Protein AF-A0A7J2J438-F1 (afdb_monomer_lite)

pLDDT: mean 86.52, std 10.75, range [56.09, 96.81]

Radius of gyration: 14.71 Å; chains: 1; bounding box: 30×16×50 Å

Sequence (85 aa):
MDRSEALLILLGILLGTLSGLISWLGYYPSIPLLIFMFSVYLLLKLREVGKLEFKGTSLGTTLIFWLLFWILVYNVLEYPELFWR

Foldseek 3Di:
DDPLLVVLLVLLLVLLLVQLVVVLVVDHCPVVSLVVSVVSVVVSLVVVVPDPPPPVVSVVSSPVNSNVSNVVSNCCSVPVVVPPD

Structure (mmCIF, N/CA/C/O backbone):
data_AF-A0A7J2J438-F1
#
_entry.id   AF-A0A7J2J438-F1
#
loop_
_atom_site.group_PDB
_atom_site.id
_atom_site.type_symbol
_atom_site.label_atom_id
_atom_site.label_alt_id
_atom_site.label_comp_id
_atom_site.label_asym_id
_atom_site.label_entity_id
_atom_site.label_seq_id
_atom_site.pdbx_PDB_ins_code
_atom_site.Cartn_x
_atom_site.Cartn_y
_atom_site.Cartn_z
_atom_site.occupancy
_atom_site.B_iso_or_equiv
_atom_site.auth_seq_id
_atom_site.auth_comp_id
_atom_site.auth_asym_id
_atom_site.auth_atom_id
_atom_site.pdbx_PDB_model_num
ATOM 1 N N . MET A 1 1 ? -17.886 -6.121 8.950 1.00 71.25 1 MET A N 1
ATOM 2 C CA . MET A 1 1 ? -16.636 -5.370 8.762 1.00 71.25 1 MET A CA 1
ATOM 3 C C . MET A 1 1 ? -16.859 -3.994 9.345 1.00 71.25 1 MET A C 1
ATOM 5 O O . MET A 1 1 ? -17.781 -3.312 8.907 1.00 71.25 1 MET A O 1
ATOM 9 N N . ASP A 1 2 ? -16.105 -3.641 10.380 1.00 83.00 2 ASP A N 1
ATOM 10 C CA . ASP A 1 2 ? -16.286 -2.367 11.080 1.00 83.00 2 ASP A CA 1
ATOM 11 C C . ASP A 1 2 ? -15.758 -1.204 10.221 1.00 83.00 2 ASP A C 1
ATOM 13 O O . ASP A 1 2 ? -14.851 -1.376 9.404 1.00 83.00 2 ASP A O 1
ATOM 17 N N . ARG A 1 3 ? -16.302 0.011 10.390 1.00 81.81 3 ARG A N 1
ATOM 18 C CA . ARG A 1 3 ? -15.893 1.193 9.599 1.00 81.81 3 ARG A CA 1
ATOM 19 C C . ARG A 1 3 ? -14.381 1.447 9.676 1.00 81.81 3 ARG A C 1
ATOM 21 O O . ARG A 1 3 ? -13.774 1.805 8.672 1.00 81.81 3 ARG A O 1
ATOM 28 N N . SER A 1 4 ? -13.776 1.238 10.842 1.00 83.12 4 SER A N 1
ATOM 29 C CA . SER A 1 4 ? -12.332 1.378 11.060 1.00 83.12 4 SER A CA 1
ATOM 30 C C . SER A 1 4 ? -11.517 0.339 10.284 1.00 83.12 4 SER A C 1
ATOM 32 O O . SER A 1 4 ? -10.452 0.662 9.766 1.00 83.12 4 SER A O 1
ATOM 34 N N . GLU A 1 5 ? -12.031 -0.888 10.146 1.00 84.25 5 GLU A N 1
ATOM 35 C CA . GLU A 1 5 ? -11.395 -1.936 9.342 1.00 84.25 5 GLU A CA 1
ATOM 36 C C . GLU A 1 5 ? -11.447 -1.578 7.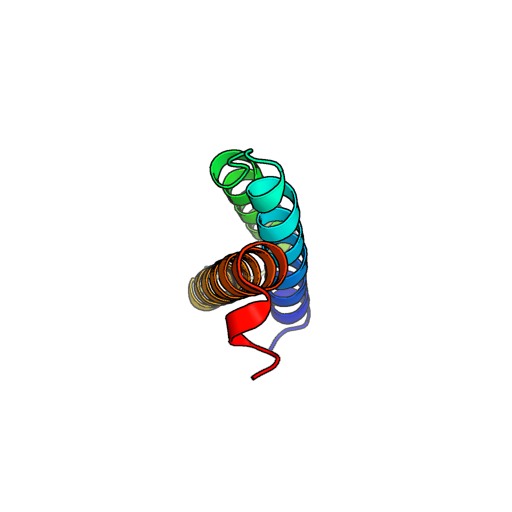858 1.00 84.25 5 GLU A C 1
ATOM 38 O O . GLU A 1 5 ? -10.449 -1.711 7.159 1.00 84.25 5 GLU A O 1
ATOM 43 N N . ALA A 1 6 ? -12.588 -1.074 7.377 1.00 88.88 6 ALA A N 1
ATOM 44 C CA . ALA A 1 6 ? -12.727 -0.648 5.986 1.00 88.88 6 ALA A CA 1
ATOM 45 C C . ALA A 1 6 ? -11.774 0.510 5.651 1.00 88.88 6 ALA A C 1
ATOM 47 O O . ALA A 1 6 ? -11.163 0.518 4.585 1.00 88.88 6 ALA A O 1
ATOM 48 N N . LEU A 1 7 ? -11.594 1.452 6.585 1.00 90.50 7 LEU A N 1
ATOM 49 C CA . LEU A 1 7 ? -10.630 2.546 6.449 1.00 90.50 7 LEU A CA 1
ATOM 50 C C . LEU A 1 7 ? -9.179 2.051 6.441 1.00 90.50 7 LEU A C 1
ATOM 52 O O . LEU A 1 7 ? -8.381 2.555 5.656 1.00 90.50 7 LEU A O 1
ATOM 56 N N . LEU A 1 8 ? -8.840 1.062 7.272 1.00 90.06 8 LEU A N 1
ATOM 57 C CA . LEU A 1 8 ? -7.516 0.438 7.264 1.00 90.06 8 LEU A CA 1
ATOM 58 C C . LEU A 1 8 ? -7.242 -0.288 5.949 1.00 90.06 8 LEU A C 1
ATOM 60 O O . LEU A 1 8 ? -6.194 -0.070 5.353 1.00 90.06 8 LEU A O 1
ATOM 64 N N . ILE A 1 9 ? -8.192 -1.078 5.446 1.00 91.69 9 ILE A N 1
ATOM 65 C CA . ILE A 1 9 ? -8.033 -1.747 4.150 1.00 91.69 9 ILE A CA 1
ATOM 66 C C . ILE A 1 9 ? -7.882 -0.726 3.021 1.00 91.69 9 ILE A C 1
ATOM 68 O O . ILE A 1 9 ? -6.978 -0.862 2.198 1.00 91.69 9 ILE A O 1
ATOM 72 N N . LEU A 1 10 ? -8.713 0.322 3.001 1.00 94.06 10 LEU A N 1
ATOM 73 C CA . LEU A 1 10 ? -8.597 1.405 2.025 1.00 94.06 10 LEU A CA 1
ATOM 74 C C . LEU A 1 10 ? -7.216 2.072 2.089 1.00 94.06 10 LEU A C 1
ATOM 76 O O . LEU A 1 10 ? -6.608 2.333 1.052 1.00 94.06 10 LEU A O 1
ATOM 80 N N . LEU A 1 11 ? -6.698 2.304 3.297 1.00 93.50 11 LEU A N 1
ATOM 81 C CA . LEU A 1 11 ? -5.345 2.809 3.495 1.00 93.50 11 LEU A CA 1
ATOM 82 C C . LEU A 1 11 ? -4.298 1.849 2.918 1.00 93.50 11 LEU A C 1
ATOM 84 O O . LEU A 1 11 ? -3.398 2.300 2.217 1.00 93.50 11 LEU A O 1
ATOM 88 N N . GLY A 1 12 ? -4.427 0.542 3.159 1.00 94.19 12 GLY A N 1
ATOM 89 C CA . GLY A 1 12 ? -3.545 -0.475 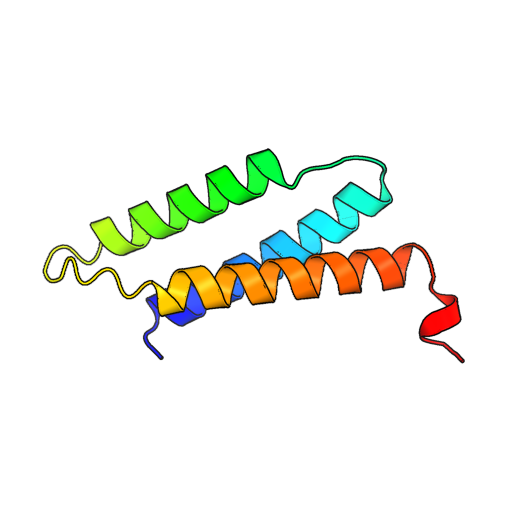2.585 1.00 94.19 12 GLY A CA 1
ATOM 90 C C . GLY A 1 12 ? -3.516 -0.425 1.057 1.00 94.19 12 GLY A C 1
ATOM 91 O O . GLY A 1 12 ? -2.439 -0.406 0.471 1.00 94.19 12 GLY A O 1
ATOM 92 N N . ILE A 1 13 ? -4.681 -0.307 0.413 1.00 96.06 13 ILE A N 1
ATOM 93 C CA . ILE A 1 13 ? -4.808 -0.177 -1.050 1.00 96.06 13 ILE A CA 1
ATOM 94 C C . ILE A 1 13 ? -4.095 1.082 -1.566 1.00 96.06 13 ILE A C 1
ATOM 96 O O . ILE A 1 13 ? -3.313 1.010 -2.519 1.00 96.06 13 ILE A O 1
ATOM 100 N N . LEU A 1 14 ? -4.330 2.234 -0.929 1.00 95.81 14 LEU A N 1
ATOM 101 C CA . LEU A 1 14 ? -3.705 3.505 -1.309 1.00 95.81 14 LEU A CA 1
ATOM 102 C C . LEU A 1 14 ? -2.182 3.456 -1.143 1.00 95.81 14 LEU A C 1
ATOM 104 O O . LEU A 1 14 ? -1.447 3.829 -2.057 1.00 95.81 14 LEU A O 1
ATOM 108 N N . LEU A 1 15 ? -1.707 2.957 0.001 1.00 95.06 15 LEU A N 1
ATOM 109 C CA . LEU A 1 15 ? -0.279 2.813 0.275 1.00 95.06 15 LEU A CA 1
ATOM 110 C C . LEU A 1 15 ? 0.371 1.792 -0.664 1.00 95.06 15 LEU A C 1
ATOM 112 O O . LEU A 1 15 ? 1.496 2.016 -1.088 1.00 95.06 15 LEU A O 1
ATOM 116 N N . GLY A 1 16 ? -0.320 0.705 -1.017 1.00 95.88 16 GLY A N 1
ATOM 117 C CA . GLY A 1 16 ? 0.176 -0.292 -1.966 1.00 95.88 16 GLY A CA 1
ATOM 118 C C . GLY A 1 16 ? 0.325 0.299 -3.364 1.00 95.88 16 GLY A C 1
ATOM 119 O O . GLY A 1 16 ? 1.364 0.152 -3.999 1.00 95.88 16 GLY A O 1
ATOM 120 N N . THR A 1 17 ? -0.670 1.070 -3.804 1.00 96.06 17 THR A N 1
ATOM 121 C CA . THR A 1 17 ? -0.626 1.795 -5.083 1.00 96.06 17 THR A CA 1
ATOM 122 C C . THR A 1 17 ? 0.552 2.770 -5.129 1.00 96.06 17 THR A C 1
ATOM 124 O O . THR A 1 17 ? 1.315 2.787 -6.095 1.00 96.06 17 THR A O 1
ATOM 127 N N . LEU A 1 18 ? 0.744 3.544 -4.055 1.00 95.31 18 LEU A N 1
ATOM 128 C CA . LEU A 1 18 ? 1.859 4.480 -3.936 1.00 95.31 18 LEU A CA 1
ATOM 129 C C . LEU A 1 18 ? 3.215 3.756 -3.891 1.00 95.31 18 LEU A C 1
ATOM 131 O O . LEU A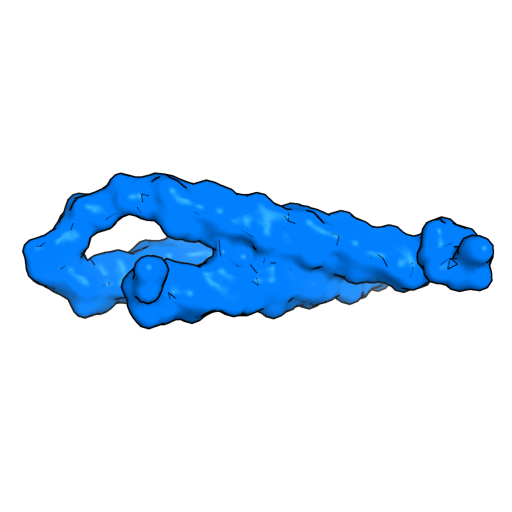 1 18 ? 4.155 4.203 -4.544 1.00 95.31 18 LEU A O 1
ATOM 135 N N . SER A 1 19 ? 3.314 2.623 -3.183 1.00 95.25 19 SER A N 1
ATOM 136 C CA . SER A 1 19 ? 4.507 1.768 -3.198 1.00 95.25 19 SER A CA 1
ATOM 137 C C . SER A 1 19 ? 4.863 1.335 -4.617 1.00 95.25 19 SER A C 1
ATOM 139 O O . SER A 1 19 ? 6.023 1.438 -4.995 1.00 95.25 19 SER A O 1
ATOM 141 N N . GLY A 1 20 ? 3.883 0.890 -5.413 1.00 94.81 20 GLY A N 1
ATOM 142 C CA . GLY A 1 20 ? 4.101 0.476 -6.805 1.00 94.81 20 GLY A CA 1
ATOM 143 C C . GLY A 1 20 ? 4.645 1.595 -7.676 1.00 94.81 20 GLY A C 1
ATOM 144 O O . GLY A 1 20 ? 5.653 1.402 -8.352 1.00 94.81 20 GLY A O 1
ATOM 145 N N . LEU A 1 21 ? 4.043 2.782 -7.585 1.00 95.38 21 LEU A N 1
ATOM 146 C CA . LEU A 1 21 ? 4.498 3.977 -8.299 1.00 95.38 21 LEU A CA 1
ATOM 147 C C . LEU A 1 21 ? 5.936 4.361 -7.930 1.00 95.38 21 LEU A C 1
ATOM 149 O O . LEU A 1 21 ? 6.758 4.615 -8.803 1.00 95.38 21 LEU A O 1
ATOM 153 N N . ILE A 1 22 ? 6.251 4.395 -6.635 1.00 94.38 22 ILE A N 1
ATOM 154 C CA . ILE A 1 22 ? 7.582 4.781 -6.154 1.00 94.38 22 ILE A CA 1
ATOM 155 C C . ILE A 1 22 ? 8.630 3.703 -6.492 1.00 94.38 22 ILE A C 1
ATOM 157 O O . ILE A 1 22 ? 9.760 4.042 -6.839 1.00 94.38 22 ILE A O 1
ATOM 161 N N . SER A 1 23 ? 8.267 2.417 -6.428 1.00 94.25 23 SER A N 1
ATOM 162 C CA . SER A 1 23 ? 9.144 1.307 -6.825 1.00 94.25 23 SER A CA 1
ATOM 163 C C . SER A 1 23 ? 9.463 1.287 -8.304 1.00 94.25 23 SER A C 1
ATOM 165 O O . SER A 1 23 ? 10.606 1.021 -8.661 1.00 94.25 23 SER A O 1
ATOM 167 N N . TRP A 1 24 ? 8.505 1.652 -9.148 1.00 94.44 24 TRP A N 1
ATOM 168 C CA . TRP A 1 24 ? 8.752 1.851 -10.571 1.00 94.44 24 TRP A CA 1
ATOM 169 C C . TRP A 1 24 ? 9.765 2.982 -10.840 1.00 94.44 24 TRP A C 1
ATOM 171 O O . TRP A 1 24 ? 10.576 2.891 -11.754 1.00 94.44 24 TRP A O 1
ATOM 181 N N . LEU A 1 25 ? 9.820 4.006 -9.981 1.00 93.31 25 LEU A N 1
ATOM 182 C CA . LEU A 1 25 ? 10.850 5.055 -10.038 1.00 93.31 25 LEU A CA 1
ATOM 183 C C . LEU A 1 25 ? 12.226 4.611 -9.489 1.00 93.31 25 LEU A C 1
ATOM 185 O O . LEU A 1 25 ? 13.137 5.433 -9.396 1.00 93.31 25 LEU A O 1
ATOM 189 N N . GLY A 1 26 ? 12.391 3.340 -9.102 1.00 89.62 26 GLY A N 1
ATOM 190 C CA . GLY A 1 26 ? 13.649 2.776 -8.598 1.00 89.62 26 GLY A CA 1
ATOM 191 C C . GLY A 1 26 ? 13.886 2.943 -7.092 1.00 89.62 26 GLY A C 1
ATOM 192 O O . GLY A 1 26 ? 14.979 2.648 -6.606 1.00 89.62 26 GLY A O 1
ATOM 193 N N . TYR A 1 27 ? 12.886 3.398 -6.331 1.00 90.94 27 TYR A N 1
ATOM 194 C CA . TYR A 1 27 ? 12.981 3.570 -4.878 1.00 90.94 27 TYR A CA 1
ATOM 195 C C . TYR A 1 27 ? 12.270 2.443 -4.114 1.00 90.94 27 TYR A C 1
ATOM 197 O O . TYR A 1 27 ? 11.276 1.885 -4.564 1.00 90.94 27 TYR A O 1
ATOM 205 N N . TYR A 1 28 ? 12.713 2.136 -2.894 1.00 85.50 28 TYR A N 1
ATOM 206 C CA . TYR A 1 28 ? 12.113 1.076 -2.069 1.00 85.50 28 TYR A CA 1
ATOM 207 C C . TYR A 1 28 ? 11.426 1.666 -0.827 1.00 85.50 28 TYR A C 1
ATOM 209 O O . TYR A 1 28 ? 12.028 1.721 0.246 1.00 85.50 28 TYR A O 1
ATOM 217 N N . PRO A 1 29 ? 10.161 2.119 -0.929 1.00 82.81 29 PRO A N 1
ATOM 218 C CA . PRO A 1 29 ? 9.475 2.825 0.154 1.00 82.81 29 PRO A CA 1
ATOM 219 C C . PRO A 1 29 ? 8.865 1.880 1.202 1.00 82.81 29 PRO A C 1
ATOM 221 O O . PRO A 1 29 ? 8.124 2.323 2.077 1.00 82.81 29 PRO A O 1
ATOM 224 N N . SER A 1 30 ? 9.140 0.575 1.124 1.00 80.81 30 SER A N 1
ATOM 225 C CA . SER A 1 30 ? 8.472 -0.453 1.928 1.00 80.81 30 SER A CA 1
ATOM 226 C C . SER A 1 30 ? 8.626 -0.220 3.433 1.00 80.81 30 SER A C 1
ATOM 228 O O . SER A 1 30 ? 7.635 -0.241 4.155 1.00 80.81 30 SER A O 1
ATOM 230 N N . ILE A 1 31 ? 9.835 0.083 3.912 1.00 83.62 31 ILE A N 1
ATOM 231 C CA . ILE A 1 31 ? 10.101 0.314 5.342 1.00 83.62 31 ILE A CA 1
ATOM 232 C C . ILE A 1 31 ? 9.346 1.543 5.895 1.00 83.62 31 ILE A C 1
ATOM 234 O O . ILE A 1 31 ? 8.589 1.377 6.855 1.00 83.62 31 ILE A O 1
ATOM 238 N N . PRO A 1 32 ? 9.484 2.765 5.334 1.00 84.81 32 PRO A N 1
ATOM 239 C CA . PRO A 1 32 ? 8.775 3.932 5.864 1.00 84.81 32 PRO A CA 1
ATOM 240 C C . PRO A 1 32 ? 7.247 3.804 5.764 1.00 84.81 32 PRO A C 1
ATOM 242 O O . PRO A 1 32 ? 6.541 4.240 6.675 1.00 84.81 32 PRO A O 1
ATOM 245 N N . LEU A 1 33 ? 6.719 3.161 4.715 1.00 85.12 33 LEU A N 1
ATOM 246 C CA . LEU A 1 33 ? 5.274 2.956 4.567 1.00 85.12 33 LEU A CA 1
ATOM 247 C C . LEU A 1 33 ? 4.722 1.921 5.559 1.00 85.12 33 LEU A C 1
ATOM 249 O O . LEU A 1 33 ? 3.620 2.113 6.072 1.00 85.12 33 LEU A O 1
ATOM 253 N N . LEU A 1 34 ? 5.489 0.879 5.903 1.00 86.06 34 LEU A N 1
ATOM 254 C CA . LEU A 1 34 ? 5.116 -0.074 6.956 1.00 86.06 34 LEU A CA 1
ATOM 255 C C . LEU A 1 34 ? 5.037 0.601 8.331 1.00 86.06 34 LEU A C 1
ATOM 257 O O . LEU A 1 34 ? 4.070 0.384 9.065 1.00 86.06 34 LEU A O 1
ATOM 261 N N . ILE A 1 35 ? 6.011 1.457 8.662 1.00 88.50 35 ILE A N 1
ATOM 262 C CA . ILE A 1 35 ? 6.008 2.236 9.912 1.00 88.50 35 ILE A CA 1
ATOM 263 C C . ILE A 1 35 ? 4.782 3.154 9.962 1.00 88.50 35 ILE A C 1
ATOM 265 O O . ILE A 1 35 ? 4.076 3.202 10.974 1.00 88.50 35 ILE A O 1
ATOM 269 N N . PHE A 1 36 ? 4.494 3.855 8.863 1.00 88.25 36 PHE A N 1
ATOM 270 C CA . PHE A 1 36 ? 3.325 4.724 8.762 1.00 88.25 36 PHE A CA 1
ATOM 271 C C . PHE A 1 36 ? 2.017 3.946 8.953 1.00 88.25 36 PHE A C 1
ATOM 273 O O . PHE A 1 36 ? 1.180 4.328 9.771 1.00 88.25 36 PHE A O 1
ATOM 280 N N . MET A 1 37 ? 1.859 2.813 8.268 1.00 87.19 37 MET A N 1
ATOM 281 C CA . MET A 1 37 ? 0.652 1.992 8.347 1.00 87.19 37 MET A CA 1
ATOM 282 C C . MET A 1 37 ? 0.421 1.429 9.754 1.00 87.19 37 MET A C 1
ATOM 284 O O . MET A 1 37 ? -0.700 1.475 10.263 1.00 87.19 37 MET A O 1
ATOM 288 N N . PHE A 1 38 ? 1.484 0.963 10.417 1.00 88.50 38 PHE A N 1
ATOM 289 C CA . PHE A 1 38 ? 1.422 0.523 11.810 1.00 88.50 38 PHE A CA 1
ATOM 290 C C . PHE A 1 38 ? 1.036 1.666 12.758 1.00 88.50 38 PHE A C 1
ATOM 292 O O . PHE A 1 38 ? 0.222 1.478 13.663 1.00 88.50 38 PHE A O 1
ATOM 299 N N . SER A 1 39 ? 1.560 2.870 12.519 1.00 88.75 39 SER A N 1
ATOM 300 C CA . SER A 1 39 ? 1.231 4.056 13.317 1.00 88.75 39 SER A CA 1
ATOM 301 C C . SER A 1 39 ? -0.246 4.434 13.179 1.00 88.75 39 SER A C 1
ATOM 303 O O . SER A 1 39 ? -0.912 4.696 14.178 1.00 88.75 39 SER A O 1
ATOM 305 N N . VAL A 1 40 ? -0.796 4.396 11.959 1.00 87.44 40 VAL A N 1
ATOM 306 C CA . VAL A 1 40 ? -2.227 4.654 11.726 1.00 87.44 40 VAL A CA 1
ATOM 307 C C . VAL A 1 40 ? -3.098 3.570 12.359 1.00 87.44 40 VAL A C 1
ATOM 309 O O . VAL A 1 40 ? -4.103 3.892 12.991 1.00 87.44 40 VAL A O 1
ATOM 312 N N . TYR A 1 41 ? -2.698 2.299 12.260 1.00 88.00 41 TYR A N 1
ATOM 313 C CA . TYR A 1 41 ? -3.370 1.200 12.956 1.00 88.00 41 TYR A CA 1
ATOM 314 C C . TYR A 1 41 ? -3.431 1.437 14.469 1.00 88.00 41 TYR A C 1
ATOM 316 O O . TYR A 1 41 ? -4.508 1.342 15.064 1.00 88.00 41 TYR A O 1
ATOM 324 N N . LEU A 1 42 ? -2.305 1.815 15.079 1.00 86.75 42 LEU A N 1
ATOM 325 C CA . LEU A 1 42 ? -2.239 2.114 16.505 1.00 86.75 42 LEU A CA 1
ATOM 326 C C . LEU A 1 42 ? -3.142 3.299 16.873 1.00 86.75 42 LEU A C 1
ATOM 328 O O . LEU A 1 42 ? -3.892 3.205 17.839 1.00 86.75 42 LEU A O 1
ATOM 332 N N . LEU A 1 43 ? -3.134 4.383 16.090 1.00 86.75 43 LEU A N 1
ATOM 333 C CA . LEU A 1 43 ? -3.985 5.556 16.323 1.00 86.75 43 LEU A CA 1
ATOM 334 C C . LEU A 1 43 ? -5.479 5.227 16.232 1.00 86.75 43 LEU A C 1
ATOM 336 O O . LEU A 1 43 ? -6.261 5.666 17.076 1.00 86.75 43 LEU A O 1
ATOM 340 N N . LEU A 1 44 ? -5.883 4.439 15.233 1.00 83.50 44 LEU A N 1
ATOM 341 C CA . LEU A 1 44 ? -7.273 4.011 15.081 1.00 83.50 44 LEU A CA 1
ATOM 342 C C . LEU A 1 44 ? -7.712 3.129 16.252 1.00 83.50 44 LEU A C 1
ATOM 344 O O . LEU A 1 44 ? -8.818 3.308 16.756 1.00 83.50 44 LEU A O 1
ATOM 348 N N . LYS A 1 45 ? -6.834 2.247 16.741 1.00 78.50 45 LYS A N 1
ATOM 349 C CA . LYS A 1 45 ? -7.128 1.400 17.903 1.00 78.50 45 LYS A CA 1
ATOM 350 C C . LYS A 1 45 ? -7.137 2.158 19.224 1.00 78.50 45 LYS A C 1
ATOM 352 O O . LYS A 1 45 ? -8.027 1.929 20.035 1.00 78.50 45 LYS A O 1
ATOM 357 N N . LEU A 1 46 ? -6.220 3.103 19.421 1.00 80.81 46 LEU A N 1
ATOM 358 C CA . LEU A 1 46 ? -6.225 3.989 20.587 1.00 80.81 46 LEU A CA 1
ATOM 359 C C . LEU A 1 46 ? -7.481 4.861 20.631 1.00 80.81 46 LEU A C 1
ATOM 361 O O . LEU A 1 46 ? -7.973 5.147 21.713 1.00 80.81 46 LEU A O 1
ATOM 365 N N . ARG A 1 47 ? -8.032 5.255 19.477 1.00 76.12 47 ARG A N 1
ATOM 366 C CA . ARG A 1 47 ? -9.292 6.007 19.398 1.00 76.12 47 ARG A CA 1
ATOM 367 C C . ARG A 1 47 ? -10.519 5.169 19.782 1.00 76.12 47 ARG A C 1
ATOM 369 O O . ARG A 1 47 ? -11.513 5.727 20.237 1.00 76.12 47 ARG A O 1
ATOM 376 N N . GLU A 1 48 ? -10.457 3.847 19.658 1.00 74.62 48 GLU A N 1
ATOM 377 C CA . GLU A 1 48 ? -11.521 2.905 20.044 1.00 74.62 48 GLU A CA 1
ATOM 378 C C . GLU A 1 48 ? -11.505 2.561 21.557 1.00 74.62 48 GLU A C 1
ATOM 380 O O . GLU A 1 48 ? -11.868 1.446 21.928 1.00 74.62 48 GLU A O 1
ATOM 385 N N . VAL A 1 49 ? -11.121 3.528 22.414 1.00 61.19 49 VAL A N 1
ATOM 386 C CA . VAL A 1 49 ? -10.804 3.534 23.877 1.00 61.19 49 VAL A CA 1
ATOM 387 C C . VAL A 1 49 ? -11.556 2.547 24.809 1.00 61.19 49 VAL A C 1
ATOM 389 O O . VAL A 1 49 ? -11.118 2.326 25.932 1.00 61.19 49 VAL A O 1
ATOM 392 N N . GLY A 1 50 ? -12.645 1.895 24.403 1.00 57.56 50 GLY A N 1
ATOM 393 C CA . GLY A 1 50 ? -13.376 0.916 25.220 1.00 57.56 50 GLY A CA 1
ATOM 394 C C . GLY A 1 50 ? -12.997 -0.561 25.035 1.00 57.56 50 GLY A C 1
ATOM 395 O O . GLY A 1 50 ? -13.364 -1.372 25.883 1.00 57.56 50 GLY A O 1
ATOM 396 N N . LYS A 1 51 ? -12.309 -0.954 23.952 1.00 56.09 51 LYS A N 1
ATOM 397 C CA . LYS A 1 51 ? -11.971 -2.367 23.683 1.00 56.09 51 LYS A CA 1
ATOM 398 C C . LYS A 1 51 ? -10.606 -2.489 23.007 1.00 56.09 51 LYS A C 1
ATOM 400 O O . LYS A 1 51 ? -10.509 -2.493 21.784 1.00 56.09 51 LYS A O 1
ATOM 405 N N . LEU A 1 52 ? -9.551 -2.665 23.804 1.00 57.78 52 LEU A N 1
ATOM 406 C CA . LEU A 1 52 ? -8.221 -3.110 23.354 1.00 57.78 52 LEU A CA 1
ATOM 407 C C . LEU A 1 52 ? -8.246 -4.586 22.897 1.00 57.78 52 LEU A C 1
ATOM 409 O O .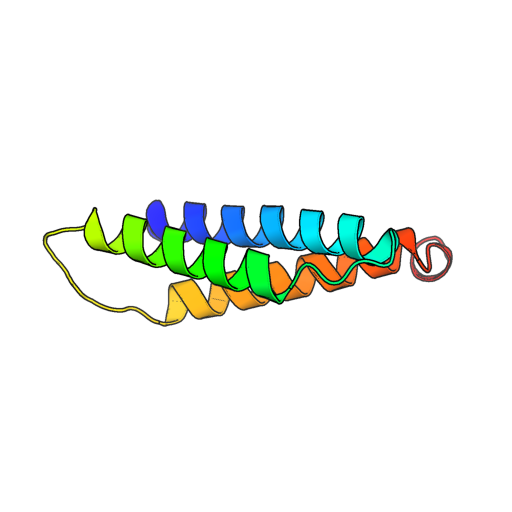 LEU A 1 52 ? -7.388 -5.388 23.251 1.00 57.78 52 LEU A O 1
ATOM 413 N N . GLU A 1 53 ? -9.240 -4.974 22.100 1.00 59.31 53 GLU A N 1
ATOM 414 C CA . GLU A 1 53 ? -9.204 -6.239 21.380 1.00 59.31 53 GLU A CA 1
ATOM 415 C C . GLU A 1 53 ? -8.321 -6.037 20.146 1.00 59.31 53 GLU A C 1
ATOM 417 O O . GLU A 1 53 ? -8.755 -5.529 19.106 1.00 59.31 53 GLU A O 1
ATOM 422 N N . PHE A 1 54 ? -7.048 -6.420 20.273 1.00 60.25 54 PHE A N 1
ATOM 423 C CA . PHE A 1 54 ? -6.127 -6.556 19.148 1.00 60.25 54 PHE A CA 1
ATOM 424 C C . PHE A 1 54 ? -6.604 -7.693 18.235 1.00 60.25 54 PHE A C 1
ATOM 426 O O . PHE A 1 54 ? -6.085 -8.807 18.255 1.00 60.25 54 PHE A O 1
ATOM 433 N N . LYS A 1 55 ? -7.607 -7.417 17.400 1.00 63.59 55 LYS A N 1
ATOM 434 C CA . LYS A 1 55 ? -7.973 -8.292 16.286 1.00 63.59 55 LYS A CA 1
ATOM 435 C C . LYS A 1 55 ? -6.906 -8.152 15.202 1.00 63.59 55 LYS A C 1
ATOM 437 O O . LYS A 1 55 ? -7.042 -7.353 14.272 1.00 63.59 55 LYS A O 1
ATOM 442 N N . GLY A 1 56 ? -5.830 -8.931 15.344 1.00 64.31 56 GLY A N 1
ATOM 443 C CA . GLY A 1 56 ? -4.704 -8.986 14.401 1.00 64.31 56 GLY A CA 1
ATOM 444 C C . GLY A 1 56 ? -5.115 -9.303 12.955 1.00 64.31 56 GLY A C 1
ATOM 445 O O . GLY A 1 56 ? -4.374 -9.007 12.021 1.00 64.31 56 GLY A O 1
ATOM 446 N N . THR A 1 57 ? -6.333 -9.812 12.753 1.00 69.56 57 THR A N 1
ATOM 447 C CA . THR A 1 57 ? -6.966 -10.030 11.448 1.00 69.56 57 THR A CA 1
ATOM 448 C C . THR A 1 57 ? -7.058 -8.760 10.599 1.00 69.56 57 THR A C 1
ATOM 450 O O . THR A 1 57 ? -6.842 -8.834 9.391 1.00 69.56 57 THR A O 1
ATOM 453 N N . SER A 1 58 ? -7.313 -7.587 11.189 1.00 79.69 58 SER A N 1
ATOM 454 C CA . SER A 1 58 ? -7.468 -6.339 10.415 1.00 79.69 58 SER A CA 1
ATOM 455 C C . SER A 1 58 ? -6.133 -5.795 9.890 1.00 79.69 58 SER A C 1
ATOM 457 O O . SER A 1 58 ? -6.041 -5.401 8.724 1.00 79.69 58 SER A O 1
ATOM 459 N N . LEU A 1 59 ? -5.071 -5.852 10.701 1.00 85.44 59 LEU A N 1
ATOM 460 C CA . LEU A 1 59 ? -3.718 -5.476 10.282 1.00 85.44 59 LEU A CA 1
ATOM 461 C C . LEU A 1 59 ? -3.173 -6.441 9.221 1.00 85.44 59 LEU A C 1
ATOM 463 O O . LEU A 1 59 ? -2.647 -5.995 8.205 1.00 85.44 59 LEU A O 1
ATOM 467 N N . GLY A 1 60 ? -3.353 -7.752 9.423 1.00 88.62 60 GLY A N 1
ATOM 468 C CA . GLY A 1 60 ? -2.938 -8.770 8.456 1.00 88.62 60 GLY A CA 1
ATOM 469 C C . GLY A 1 60 ? -3.629 -8.605 7.102 1.00 88.62 60 GLY A C 1
ATOM 470 O O . GLY A 1 60 ? -2.968 -8.591 6.068 1.00 88.62 60 GLY A O 1
ATOM 471 N N . THR A 1 61 ? -4.947 -8.383 7.100 1.00 90.38 61 THR A N 1
ATOM 472 C CA . THR A 1 61 ? -5.696 -8.146 5.855 1.00 90.38 61 THR A CA 1
ATOM 473 C C . THR A 1 61 ? -5.217 -6.871 5.157 1.00 90.38 61 THR A C 1
ATOM 475 O O . THR A 1 61 ? -4.999 -6.871 3.950 1.00 90.38 61 THR A O 1
ATOM 478 N N . THR A 1 62 ? -4.963 -5.801 5.914 1.00 92.25 62 THR A N 1
ATOM 479 C CA . THR A 1 62 ? -4.436 -4.541 5.368 1.00 92.25 62 THR A CA 1
ATOM 480 C C . THR A 1 62 ? -3.055 -4.719 4.724 1.00 92.25 62 THR A C 1
ATOM 482 O O . THR A 1 62 ? -2.828 -4.214 3.626 1.00 92.25 62 THR A O 1
ATOM 485 N N . LEU A 1 63 ? -2.156 -5.485 5.356 1.00 92.31 63 LEU A N 1
ATOM 486 C CA . LEU A 1 63 ? -0.839 -5.838 4.805 1.00 92.31 63 LEU A CA 1
ATOM 487 C C . LEU A 1 63 ? -0.948 -6.629 3.496 1.00 92.31 63 LEU A C 1
ATOM 489 O O . LEU A 1 63 ? -0.194 -6.365 2.561 1.00 92.31 63 LEU A O 1
ATOM 493 N N . ILE A 1 64 ? -1.892 -7.571 3.413 1.00 94.44 64 ILE A N 1
ATOM 494 C CA . ILE A 1 64 ? -2.136 -8.352 2.193 1.00 94.44 64 ILE A CA 1
ATOM 495 C C . ILE A 1 64 ? -2.580 -7.430 1.054 1.00 94.44 64 ILE A C 1
ATOM 497 O O . ILE A 1 64 ? -2.003 -7.485 -0.029 1.00 94.44 64 ILE A O 1
ATOM 501 N N . PHE A 1 65 ? -3.560 -6.551 1.291 1.00 94.69 65 PHE A N 1
ATOM 502 C CA . PHE A 1 65 ? -4.011 -5.598 0.271 1.00 94.69 65 PHE A CA 1
ATOM 503 C C . PHE A 1 65 ? -2.903 -4.633 -0.152 1.00 94.69 65 PHE A C 1
ATOM 505 O O . PHE A 1 65 ? -2.748 -4.375 -1.344 1.00 94.69 65 PHE A O 1
ATOM 512 N N . TRP A 1 66 ? -2.103 -4.150 0.798 1.00 95.50 66 TRP A N 1
ATOM 513 C CA . TRP A 1 66 ? -0.933 -3.329 0.503 1.00 95.50 66 TRP A CA 1
ATOM 514 C C . TRP A 1 66 ? 0.049 -4.044 -0.434 1.00 95.50 66 TRP A C 1
ATOM 516 O O . TRP A 1 66 ? 0.426 -3.486 -1.464 1.00 95.50 66 TRP A O 1
ATOM 526 N N . LEU A 1 67 ? 0.411 -5.293 -0.125 1.00 95.06 67 LEU A N 1
ATOM 527 C CA . LEU A 1 67 ? 1.341 -6.083 -0.933 1.00 95.06 67 LEU A CA 1
ATOM 528 C C . LEU A 1 67 ? 0.777 -6.387 -2.328 1.00 95.06 67 LEU A C 1
ATOM 530 O O . LEU A 1 67 ? 1.487 -6.246 -3.321 1.00 95.06 67 LEU A O 1
ATOM 534 N N . LEU A 1 68 ? -0.500 -6.771 -2.412 1.00 96.81 68 LEU A N 1
ATOM 535 C CA . LEU A 1 68 ? -1.165 -7.071 -3.682 1.00 96.81 68 LEU A CA 1
ATOM 536 C C . LEU A 1 68 ? -1.181 -5.856 -4.610 1.00 96.81 68 LEU A C 1
ATOM 538 O O . LEU A 1 68 ? -0.816 -5.980 -5.776 1.00 96.81 68 LEU A O 1
ATOM 542 N N . PHE A 1 69 ? -1.564 -4.682 -4.100 1.00 96.62 69 PHE A N 1
ATOM 543 C CA . PHE A 1 69 ? -1.593 -3.459 -4.904 1.00 96.62 69 PHE A CA 1
ATOM 544 C C . PHE A 1 69 ? -0.193 -2.963 -5.259 1.00 96.62 69 PHE A C 1
ATOM 546 O O . PHE A 1 69 ? -0.002 -2.467 -6.365 1.00 96.62 69 PHE A O 1
ATOM 553 N N . TRP A 1 70 ? 0.789 -3.143 -4.372 1.00 95.12 70 TRP A N 1
ATOM 554 C CA . TRP A 1 70 ? 2.183 -2.848 -4.690 1.00 95.12 70 TRP A CA 1
ATOM 555 C C . TRP A 1 70 ? 2.664 -3.664 -5.890 1.00 95.12 70 TRP A C 1
ATOM 557 O O . TRP A 1 70 ? 3.106 -3.082 -6.881 1.00 95.12 70 TRP A O 1
ATOM 567 N N . ILE A 1 71 ? 2.521 -4.991 -5.826 1.00 95.25 71 ILE A N 1
ATOM 568 C CA . ILE A 1 71 ? 2.933 -5.899 -6.901 1.00 95.25 71 ILE A CA 1
ATOM 569 C C . ILE A 1 71 ? 2.158 -5.588 -8.180 1.00 95.25 71 ILE A C 1
ATOM 571 O O . ILE A 1 71 ? 2.769 -5.466 -9.238 1.00 95.25 71 ILE A O 1
ATOM 575 N N . LEU A 1 72 ? 0.834 -5.437 -8.094 1.00 96.62 72 LEU A N 1
ATOM 576 C CA . LEU A 1 72 ? -0.013 -5.163 -9.250 1.00 96.62 72 LEU A CA 1
ATOM 577 C C . LEU A 1 72 ? 0.419 -3.883 -9.968 1.00 96.62 72 LEU A C 1
ATOM 579 O O . LEU A 1 72 ? 0.695 -3.920 -11.161 1.00 96.62 72 LEU A O 1
ATOM 583 N N . VAL A 1 73 ? 0.499 -2.763 -9.248 1.00 96.62 73 VAL A N 1
ATOM 584 C CA . VAL A 1 73 ? 0.822 -1.461 -9.846 1.00 96.62 73 VAL A CA 1
ATOM 585 C C . VAL A 1 73 ? 2.243 -1.450 -10.387 1.00 96.62 73 VAL A C 1
ATOM 587 O O . VAL A 1 73 ? 2.453 -0.987 -11.502 1.00 96.62 73 VAL A O 1
ATOM 590 N N . TYR A 1 74 ? 3.202 -2.008 -9.645 1.00 95.38 74 TYR A N 1
ATOM 591 C CA . TYR A 1 74 ? 4.571 -2.136 -10.131 1.00 95.38 74 TYR A CA 1
ATOM 592 C C . TYR A 1 74 ? 4.632 -2.934 -11.441 1.00 95.38 74 TYR A C 1
ATOM 594 O O . TYR A 1 74 ? 5.189 -2.446 -12.414 1.00 95.38 74 TYR A O 1
ATOM 602 N N . ASN A 1 75 ? 4.002 -4.111 -11.511 1.00 95.31 75 ASN A N 1
ATOM 603 C CA . ASN A 1 75 ? 4.047 -4.949 -12.714 1.00 95.31 75 ASN A CA 1
ATOM 604 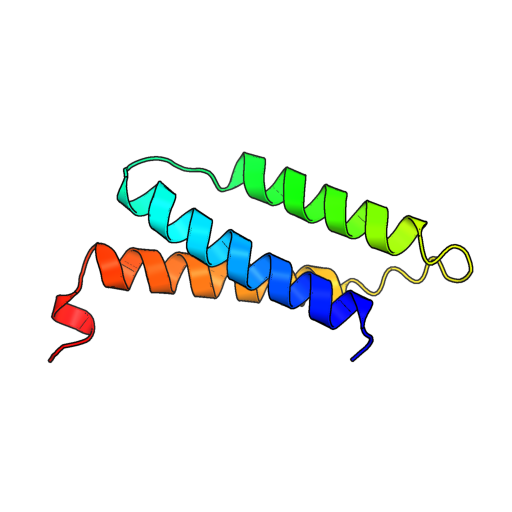C C . ASN A 1 75 ? 3.287 -4.338 -13.896 1.00 95.31 75 ASN A C 1
ATOM 606 O O . ASN A 1 75 ? 3.727 -4.492 -15.026 1.00 95.31 75 ASN A O 1
ATOM 610 N N . VAL A 1 76 ? 2.171 -3.643 -13.660 1.00 96.31 76 VAL A N 1
ATOM 611 C CA . VAL A 1 76 ? 1.442 -2.938 -14.730 1.00 96.31 76 VAL A CA 1
ATOM 612 C C . VAL A 1 76 ? 2.301 -1.831 -15.349 1.00 96.31 76 VAL A C 1
ATOM 614 O O . VAL A 1 76 ? 2.218 -1.604 -16.553 1.00 96.31 76 VAL A O 1
ATOM 617 N N . LEU A 1 77 ? 3.114 -1.144 -14.540 1.00 94.94 77 LEU A N 1
ATOM 618 C CA . LEU A 1 77 ? 3.988 -0.063 -15.003 1.00 94.94 77 LEU A CA 1
ATOM 619 C C . LEU A 1 77 ? 5.303 -0.575 -15.610 1.00 94.94 77 LEU A C 1
ATOM 621 O O . LEU A 1 77 ? 5.760 -0.025 -16.608 1.00 94.94 77 LEU A O 1
ATOM 625 N N . GLU A 1 78 ? 5.901 -1.606 -15.014 1.00 94.94 78 GLU A N 1
ATOM 626 C CA . GLU A 1 78 ? 7.188 -2.180 -15.429 1.00 94.94 78 GLU A CA 1
ATOM 627 C C . GLU A 1 78 ? 7.047 -3.116 -16.640 1.00 94.94 78 GLU A C 1
ATOM 629 O O . GLU A 1 78 ? 7.871 -3.074 -17.550 1.00 94.94 78 GLU A O 1
ATOM 634 N N . TYR A 1 79 ? 5.989 -3.936 -16.666 1.00 95.00 79 TYR A N 1
ATOM 635 C CA . TYR A 1 79 ? 5.759 -4.998 -17.654 1.00 95.00 79 TYR A CA 1
ATOM 636 C C . TYR A 1 79 ? 4.348 -4.911 -18.272 1.00 95.00 79 TYR A C 1
ATOM 638 O O . TYR A 1 79 ? 3.536 -5.840 -18.129 1.00 95.00 79 TYR A O 1
ATOM 646 N N . PRO A 1 80 ? 3.998 -3.804 -18.956 1.00 92.50 80 PRO A N 1
ATOM 647 C CA . PRO A 1 80 ? 2.661 -3.612 -19.527 1.00 92.50 80 PRO A CA 1
ATOM 648 C C . PRO A 1 80 ? 2.251 -4.720 -20.516 1.00 92.50 80 PRO A C 1
ATOM 650 O O . PRO A 1 80 ? 1.066 -5.024 -20.672 1.00 92.50 80 PRO A O 1
ATOM 653 N N . GLU A 1 81 ? 3.214 -5.384 -21.156 1.00 94.44 81 GLU A N 1
ATOM 654 C CA . GLU A 1 81 ? 2.993 -6.489 -22.087 1.00 94.44 81 GLU A CA 1
ATOM 655 C C . GLU A 1 81 ? 2.339 -7.729 -21.464 1.00 94.44 81 GLU A C 1
ATOM 657 O O . GLU A 1 81 ? 1.794 -8.546 -22.206 1.00 94.44 81 GLU A O 1
ATOM 662 N N . LEU A 1 82 ? 2.374 -7.879 -20.135 1.00 90.12 82 LEU A N 1
ATOM 663 C CA . LEU A 1 82 ? 1.728 -8.989 -19.426 1.00 90.12 82 LEU A CA 1
ATOM 664 C C . LEU A 1 82 ? 0.200 -8.843 -19.343 1.00 90.12 82 LEU A 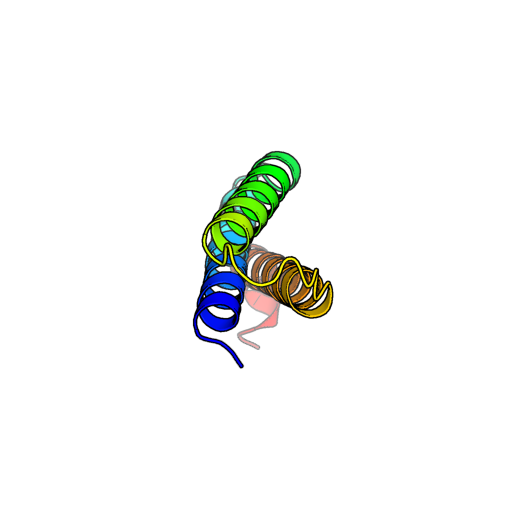C 1
ATOM 666 O O . LEU A 1 82 ? -0.480 -9.827 -19.066 1.00 90.12 82 LEU A O 1
ATOM 670 N N . PHE A 1 83 ? -0.341 -7.641 -19.567 1.00 86.44 83 PHE A N 1
ATOM 671 C CA . PHE A 1 83 ? -1.761 -7.333 -19.344 1.00 86.44 83 PHE A CA 1
ATOM 672 C C . PHE A 1 83 ? -2.534 -6.998 -20.621 1.00 86.44 83 PHE A C 1
ATOM 674 O O . PHE A 1 83 ? -3.763 -7.000 -20.606 1.00 86.44 83 PHE A O 1
ATOM 681 N N . TRP A 1 84 ? -1.836 -6.619 -21.694 1.00 80.00 84 TRP A N 1
ATOM 682 C CA . TRP A 1 84 ? -2.440 -6.127 -22.942 1.00 80.00 84 TRP A CA 1
ATOM 683 C C . TRP A 1 84 ? -2.312 -7.126 -24.105 1.00 80.00 84 TRP A C 1
ATOM 685 O O . TRP A 1 84 ? -2.551 -6.771 -25.261 1.00 80.00 84 TRP A O 1
ATOM 695 N N . ARG A 1 85 ? -1.932 -8.367 -23.791 1.00 68.50 85 ARG A N 1
ATOM 696 C CA . ARG A 1 85 ? -2.027 -9.541 -24.667 1.00 68.50 85 ARG A CA 1
ATOM 697 C C . ARG A 1 85 ? -3.213 -10.389 -24.235 1.00 68.50 85 ARG A C 1
ATOM 699 O O . ARG A 1 85 ? -3.873 -10.938 -25.140 1.00 68.50 85 ARG A O 1
#

Secondary structure (DSSP, 8-state):
--HHHHHHHHHHHHHHHHHHHHHHTT---HHHHHHHHHHHHHHHHHHTTT-----HHHHHHHHHHHHHHHHHHHHHHH-GGGT--